Protein AF-A0A671EE82-F1 (afdb_monomer_lite)

pLDDT: mean 87.97, std 5.92, range [61.81, 94.5]

InterPro domains:
  IPR001377 Small ribosomal subunit protein eS6 [PF01092] (6-53)
  IPR001377 Small ribosomal subunit protein eS6 [PTHR11502] (7-71)
  IPR001377 Small ribosomal subunit protein eS6 [SM01405] (1-53)

Sequence (74 aa):
MWFESVGHSCYRPRRTGERKRKSVRGCIVDANLSVLNLVIVKQGEKDIPGLTDTTVPRRLGPKRASRIRTFQSL

Organism: Rhinolophus ferrumequinum (NCBI:txid59479)

Foldseek 3Di:
DDKDDPPDPVDDDPDPPDIDDDDDDDPDDDPPDPDDDDDDPDDDPDDDPPPRPDDDDDPDDDDDPVRVCVVVVD

Radius of gyration: 20.1 Å; chains: 1; bounding box: 51×19×51 Å

Structure (mmCIF, N/CA/C/O backbone):
data_AF-A0A671EE82-F1
#
_entry.id   AF-A0A671EE82-F1
#
loop_
_atom_site.group_PDB
_atom_site.id
_atom_site.type_symbol
_atom_site.label_atom_id
_atom_site.label_alt_id
_atom_site.label_comp_id
_atom_site.label_asym_id
_atom_site.label_entity_id
_atom_site.label_seq_id
_atom_site.pdbx_PDB_ins_code
_atom_site.Cartn_x
_atom_site.Cartn_y
_atom_site.Cartn_z
_atom_site.occupancy
_atom_site.B_iso_or_equiv
_atom_site.auth_seq_id
_atom_site.auth_comp_id
_atom_site.auth_asym_id
_atom_site.auth_atom_id
_atom_site.pdbx_PDB_model_num
ATOM 1 N N . MET A 1 1 ? 13.942 4.682 -17.342 1.00 61.81 1 MET A N 1
ATOM 2 C CA . MET A 1 1 ? 14.843 3.650 -16.775 1.00 61.81 1 MET A CA 1
ATOM 3 C C . MET A 1 1 ? 15.701 4.335 -15.725 1.00 61.81 1 MET A C 1
ATOM 5 O O . MET A 1 1 ? 16.417 5.256 -16.090 1.00 61.81 1 MET A O 1
ATOM 9 N N . TRP A 1 2 ? 15.580 3.952 -14.457 1.00 74.62 2 TRP A N 1
ATOM 10 C CA . TRP A 1 2 ? 16.143 4.669 -13.308 1.00 74.62 2 TRP A CA 1
ATOM 11 C C . TRP A 1 2 ? 17.195 3.828 -12.586 1.00 74.62 2 TRP A C 1
ATOM 13 O O . TRP A 1 2 ? 17.227 2.604 -12.723 1.00 74.62 2 TRP A O 1
ATOM 23 N N . PHE A 1 3 ? 18.081 4.493 -11.850 1.00 75.56 3 PHE A N 1
ATOM 24 C CA . PHE A 1 3 ? 19.104 3.846 -11.038 1.00 75.56 3 PHE A CA 1
ATOM 25 C C . PHE A 1 3 ? 18.641 3.844 -9.580 1.00 75.56 3 PHE A C 1
ATOM 27 O O . PHE A 1 3 ? 18.491 4.906 -8.981 1.00 75.56 3 PHE A O 1
ATOM 34 N N . GLU A 1 4 ? 18.366 2.666 -9.028 1.00 81.12 4 GLU A N 1
ATOM 35 C CA . GLU A 1 4 ? 17.785 2.509 -7.694 1.00 81.12 4 GLU A CA 1
ATOM 36 C C . GLU A 1 4 ? 18.867 2.224 -6.647 1.00 81.12 4 GLU A C 1
ATOM 38 O O . GLU A 1 4 ? 19.811 1.473 -6.908 1.00 81.12 4 GLU A O 1
ATOM 43 N N . SER A 1 5 ? 18.718 2.807 -5.456 1.00 84.38 5 SER A N 1
ATOM 44 C CA . SER A 1 5 ? 19.556 2.566 -4.273 1.00 84.38 5 SER A CA 1
ATOM 45 C C . SER A 1 5 ? 18.723 2.088 -3.078 1.00 84.38 5 SER A C 1
ATOM 47 O O . SER A 1 5 ? 17.497 1.985 -3.146 1.00 84.38 5 SER A O 1
ATOM 49 N N . VAL A 1 6 ? 19.389 1.757 -1.969 1.00 85.88 6 VAL A N 1
ATOM 50 C CA . VAL A 1 6 ? 18.733 1.356 -0.712 1.00 85.88 6 VAL A CA 1
ATOM 51 C C . VAL A 1 6 ? 17.666 2.393 -0.326 1.00 85.88 6 VAL A C 1
ATOM 53 O O . VAL A 1 6 ? 17.943 3.589 -0.338 1.00 85.88 6 VAL A O 1
ATOM 56 N N . GLY A 1 7 ? 16.454 1.930 -0.003 1.00 85.62 7 GLY A N 1
ATOM 57 C CA . GLY A 1 7 ? 15.320 2.785 0.378 1.00 85.62 7 GLY A CA 1
ATOM 58 C C . GLY A 1 7 ? 14.319 3.088 -0.744 1.00 85.62 7 GLY A C 1
ATOM 59 O O . GLY A 1 7 ? 13.247 3.614 -0.462 1.00 85.62 7 GLY A O 1
ATOM 60 N N . HIS A 1 8 ? 14.606 2.718 -1.997 1.00 88.81 8 HIS A N 1
ATOM 61 C CA . HIS A 1 8 ? 13.637 2.836 -3.092 1.00 88.81 8 HIS A CA 1
ATOM 62 C C . HIS A 1 8 ? 12.563 1.735 -3.027 1.00 88.81 8 HIS A C 1
ATOM 64 O O . HIS A 1 8 ? 12.882 0.559 -2.865 1.00 88.81 8 HIS A O 1
ATOM 70 N N . SER A 1 9 ? 11.288 2.099 -3.215 1.00 84.94 9 SER A N 1
ATOM 71 C CA . SER A 1 9 ? 10.128 1.197 -3.061 1.00 84.94 9 SER A CA 1
ATOM 72 C C . SER A 1 9 ? 10.147 -0.030 -3.983 1.00 84.94 9 SER A C 1
ATOM 74 O O . SER A 1 9 ? 9.710 -1.107 -3.586 1.00 84.94 9 SER A O 1
ATOM 76 N N . CYS A 1 10 ? 10.686 0.105 -5.197 1.00 87.75 10 CYS A N 1
ATOM 77 C CA . CYS A 1 10 ? 10.755 -0.969 -6.197 1.00 87.75 10 CYS A CA 1
ATOM 78 C C . CYS A 1 10 ? 12.086 -1.751 -6.162 1.00 87.75 10 CYS A C 1
ATOM 80 O O . CYS A 1 10 ? 12.344 -2.622 -7.009 1.00 87.75 10 CYS A O 1
ATOM 82 N N . TYR A 1 11 ? 12.935 -1.488 -5.161 1.00 90.94 11 TYR A N 1
ATOM 83 C CA . TYR A 1 11 ? 14.271 -2.057 -5.061 1.00 90.94 11 TY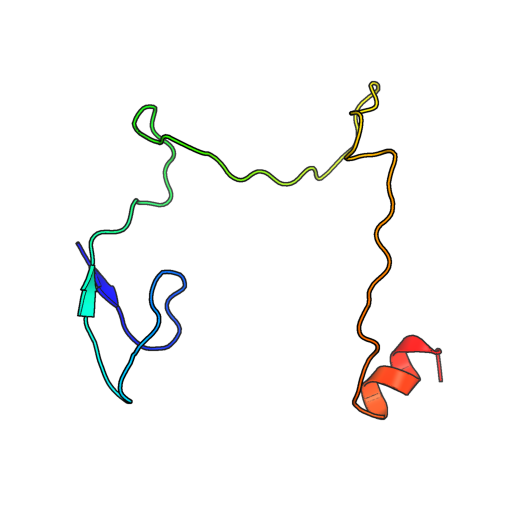R A CA 1
ATOM 84 C C . TYR A 1 11 ? 14.531 -2.751 -3.731 1.00 90.94 11 TYR A C 1
ATOM 86 O O . TYR A 1 11 ? 14.363 -2.186 -2.656 1.00 90.94 11 TYR A O 1
ATOM 94 N N . ARG A 1 12 ? 15.057 -3.976 -3.814 1.00 89.25 12 ARG A N 1
ATOM 95 C CA . ARG A 1 12 ? 15.619 -4.683 -2.667 1.00 89.25 12 ARG A CA 1
ATOM 96 C C . ARG A 1 12 ? 17.080 -5.032 -2.967 1.00 89.25 12 ARG A C 1
ATOM 98 O O . ARG A 1 12 ? 17.300 -5.938 -3.776 1.00 89.25 12 ARG A O 1
ATOM 105 N N . PRO A 1 13 ? 18.055 -4.327 -2.366 1.00 91.62 13 PRO A N 1
ATOM 106 C CA . PRO A 1 13 ? 19.475 -4.589 -2.586 1.00 91.62 13 PRO A CA 1
ATOM 107 C C . PRO A 1 13 ? 19.863 -5.973 -2.052 1.00 91.62 13 PRO A C 1
ATOM 109 O O . PRO A 1 13 ? 19.306 -6.438 -1.053 1.00 91.62 13 PRO A O 1
ATOM 112 N N . ARG A 1 14 ? 20.814 -6.641 -2.713 1.00 90.94 14 ARG A N 1
ATOM 113 C CA . ARG A 1 14 ? 21.398 -7.910 -2.244 1.00 90.94 14 ARG A CA 1
ATOM 114 C C . ARG A 1 14 ? 22.703 -7.684 -1.497 1.00 90.94 14 ARG A C 1
ATOM 116 O O . ARG A 1 14 ? 23.018 -8.460 -0.601 1.00 90.94 14 ARG A O 1
ATOM 123 N N . ARG A 1 15 ? 23.440 -6.632 -1.853 1.00 91.50 15 ARG A N 1
ATOM 124 C CA . ARG A 1 15 ? 24.666 -6.205 -1.173 1.00 91.50 15 ARG A CA 1
ATOM 125 C C . ARG A 1 15 ? 24.535 -4.775 -0.659 1.00 91.50 15 ARG A C 1
ATOM 127 O O . ARG A 1 15 ? 23.788 -3.962 -1.204 1.00 91.50 15 ARG A O 1
ATOM 134 N N . THR A 1 16 ? 25.271 -4.465 0.399 1.00 89.25 16 THR A N 1
ATOM 135 C CA . THR A 1 16 ? 25.381 -3.101 0.920 1.00 89.25 16 THR A CA 1
ATOM 136 C C . THR A 1 16 ? 26.015 -2.186 -0.129 1.00 89.25 16 THR A C 1
ATOM 138 O O . THR A 1 16 ? 26.974 -2.561 -0.797 1.00 89.25 16 THR A O 1
ATOM 141 N N . GLY A 1 17 ? 25.433 -0.999 -0.323 1.00 86.88 17 GLY A N 1
ATOM 142 C CA . GLY A 1 17 ? 25.899 -0.024 -1.319 1.00 86.88 17 GLY A CA 1
ATOM 143 C C . GLY A 1 17 ? 25.554 -0.352 -2.779 1.00 86.88 17 GLY A C 1
ATOM 144 O O . GLY A 1 17 ? 25.900 0.421 -3.669 1.00 86.88 17 GLY A O 1
ATOM 145 N N . GLU A 1 18 ? 24.854 -1.458 -3.050 1.00 91.06 18 GLU A N 1
ATOM 146 C CA . GLU A 1 18 ? 24.477 -1.839 -4.412 1.00 91.06 18 GLU A CA 1
ATOM 147 C C . GLU A 1 18 ? 23.487 -0.839 -5.017 1.00 91.06 18 GLU A C 1
ATOM 149 O O . GLU A 1 18 ? 22.441 -0.536 -4.430 1.00 91.06 18 GLU A O 1
ATOM 154 N N . ARG A 1 19 ? 23.780 -0.397 -6.241 1.00 89.25 19 ARG A N 1
ATOM 155 C CA . ARG A 1 19 ? 22.853 0.372 -7.064 1.00 89.25 19 ARG A CA 1
ATOM 156 C C . ARG A 1 19 ? 22.606 -0.363 -8.374 1.00 89.25 19 ARG A C 1
ATOM 158 O O . ARG A 1 19 ? 23.548 -0.842 -9.005 1.00 89.25 19 ARG A O 1
ATOM 165 N N . LYS A 1 20 ? 21.342 -0.460 -8.778 1.00 89.19 20 LYS A N 1
ATOM 166 C CA . LYS A 1 20 ? 20.941 -1.243 -9.951 1.00 89.19 20 LYS A CA 1
ATOM 167 C C . LYS A 1 20 ? 20.020 -0.443 -10.853 1.00 89.19 20 LYS A C 1
ATOM 169 O O . LYS A 1 20 ? 19.124 0.259 -10.391 1.00 89.19 20 LYS A O 1
ATOM 174 N N . ARG A 1 21 ? 20.219 -0.582 -12.163 1.00 91.38 21 ARG A N 1
ATOM 175 C CA . ARG A 1 21 ? 19.336 0.014 -13.163 1.00 91.38 21 ARG A CA 1
ATOM 176 C C . ARG A 1 21 ? 18.073 -0.838 -13.309 1.00 91.38 21 ARG A C 1
ATOM 178 O O . ARG A 1 21 ? 18.171 -2.028 -13.606 1.00 91.38 21 ARG A O 1
ATOM 185 N N . LYS A 1 22 ? 16.902 -0.228 -13.130 1.00 90.06 22 LYS A N 1
ATOM 186 C CA . LYS A 1 22 ? 15.595 -0.851 -13.373 1.00 90.06 22 LYS A CA 1
ATOM 187 C C . LYS A 1 22 ? 14.675 0.064 -14.172 1.00 90.06 22 LYS A C 1
ATOM 189 O O . LYS A 1 22 ? 14.740 1.292 -14.095 1.00 90.06 22 LYS A O 1
ATOM 194 N N . SER A 1 23 ? 13.809 -0.533 -14.979 1.00 90.44 23 SER A N 1
ATOM 195 C CA . SER A 1 23 ? 12.649 0.149 -15.544 1.00 90.44 23 SER A CA 1
ATOM 196 C C . SER A 1 23 ? 11.514 0.109 -14.523 1.00 90.44 23 SER A C 1
ATOM 198 O O . SER A 1 23 ? 11.154 -0.950 -14.022 1.00 90.44 23 SER A O 1
ATOM 200 N N . VAL A 1 24 ? 10.964 1.278 -14.212 1.00 89.56 24 VAL A N 1
ATOM 201 C CA . VAL A 1 24 ? 9.795 1.436 -13.344 1.00 89.56 24 VAL A CA 1
ATOM 202 C C . VAL A 1 24 ? 8.787 2.276 -14.112 1.00 89.56 24 VAL A C 1
ATOM 204 O O . VAL A 1 24 ? 9.179 3.140 -14.905 1.00 89.56 24 VAL A O 1
ATOM 207 N N . ARG A 1 25 ? 7.501 1.990 -13.920 1.00 89.00 25 ARG A N 1
ATOM 208 C CA . ARG A 1 25 ? 6.413 2.796 -14.479 1.00 89.00 25 ARG A CA 1
ATOM 209 C C . ARG A 1 25 ? 6.340 4.143 -13.750 1.00 89.00 25 ARG A C 1
ATOM 211 O O . ARG A 1 25 ? 6.707 4.239 -12.583 1.00 89.00 25 ARG A O 1
ATOM 218 N N . GLY A 1 26 ? 5.915 5.185 -14.462 1.00 88.69 26 GLY A N 1
ATOM 219 C CA . GLY A 1 26 ? 5.695 6.507 -13.871 1.00 88.69 26 GLY A CA 1
ATOM 220 C C . GLY A 1 26 ? 4.481 6.533 -12.936 1.00 88.69 26 GLY A C 1
ATOM 221 O O . GLY A 1 26 ? 3.747 5.556 -12.833 1.00 88.69 26 GLY A O 1
ATOM 222 N N . CYS A 1 27 ? 4.269 7.671 -12.272 1.00 91.50 27 CYS A N 1
ATOM 223 C CA . CYS A 1 27 ? 3.118 7.888 -11.386 1.00 91.50 27 CYS A CA 1
ATOM 224 C C . CYS A 1 27 ? 1.790 8.047 -12.157 1.00 91.50 27 CYS A C 1
ATOM 226 O O . CYS A 1 27 ? 0.724 7.738 -11.635 1.00 91.50 27 CYS A O 1
ATOM 228 N N . ILE A 1 28 ? 1.853 8.524 -13.404 1.00 93.56 28 ILE A N 1
ATOM 229 C CA . ILE A 1 28 ? 0.671 8.794 -14.229 1.00 93.56 28 ILE A CA 1
ATOM 230 C C . ILE A 1 28 ? 0.062 7.476 -14.718 1.00 93.56 28 ILE A C 1
ATOM 232 O O . ILE A 1 28 ? 0.772 6.586 -15.194 1.00 93.56 28 ILE A O 1
ATOM 236 N N . VAL A 1 29 ? -1.261 7.374 -14.600 1.00 93.62 29 VAL A N 1
ATOM 237 C CA . VAL A 1 29 ? -2.037 6.206 -15.020 1.00 93.62 29 VAL A CA 1
ATOM 238 C C . VAL A 1 29 ? -2.292 6.261 -16.528 1.00 93.62 29 VAL A C 1
ATOM 240 O O . VAL A 1 29 ? -2.606 7.311 -17.077 1.00 93.62 29 VAL A O 1
ATOM 243 N N . ASP A 1 30 ? -2.152 5.112 -17.182 1.00 92.38 30 ASP A N 1
ATOM 244 C CA . ASP A 1 30 ? -2.293 4.897 -18.622 1.00 92.38 30 ASP A CA 1
ATOM 245 C C . ASP A 1 30 ? -3.042 3.565 -18.845 1.00 92.38 30 ASP A C 1
ATOM 247 O O . ASP A 1 30 ? -2.959 2.660 -18.009 1.00 92.38 30 ASP A O 1
ATOM 251 N N . ALA A 1 31 ? -3.758 3.421 -19.963 1.00 92.88 31 ALA A N 1
ATOM 252 C CA . ALA A 1 31 ? -4.456 2.187 -20.343 1.00 92.88 31 ALA A CA 1
ATOM 253 C C . ALA A 1 31 ? -3.525 0.962 -20.479 1.00 92.88 31 ALA A C 1
ATOM 255 O O . ALA A 1 31 ? -3.962 -0.179 -20.377 1.00 92.88 31 ALA A O 1
ATOM 256 N N . ASN A 1 32 ? -2.224 1.186 -20.653 1.00 92.50 32 ASN A N 1
ATOM 257 C CA . ASN A 1 32 ? -1.183 0.167 -20.733 1.00 92.50 32 ASN A CA 1
ATOM 258 C C . ASN A 1 32 ? -0.781 -0.425 -19.362 1.00 92.50 32 ASN A C 1
ATOM 260 O O . ASN A 1 32 ? 0.247 -1.106 -19.282 1.00 92.50 32 ASN A O 1
ATOM 264 N N . LEU A 1 33 ? -1.466 -0.094 -18.259 1.00 89.75 33 LEU A N 1
ATOM 265 C CA . LEU A 1 33 ? -1.263 -0.743 -16.956 1.00 89.75 33 LEU A CA 1
ATOM 266 C C . LEU A 1 33 ? -2.185 -1.958 -16.809 1.00 89.75 33 LEU A C 1
ATOM 268 O O . LEU A 1 33 ? -3.386 -1.861 -17.018 1.00 89.75 33 LEU A O 1
ATOM 272 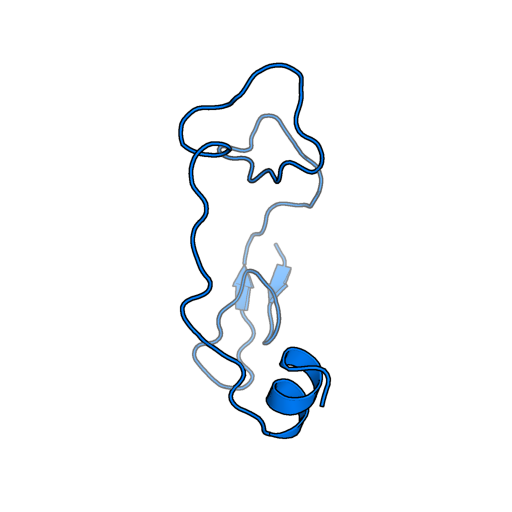N N . SER A 1 34 ? -1.634 -3.091 -16.370 1.00 91.06 34 SER A N 1
ATOM 273 C CA . SER A 1 34 ? -2.418 -4.320 -16.173 1.00 91.06 34 SER A CA 1
ATOM 274 C C . SER A 1 34 ? -3.231 -4.340 -14.874 1.00 91.06 34 SER A C 1
ATOM 276 O O . SER A 1 34 ? -4.253 -5.011 -14.813 1.00 91.06 34 SER A O 1
ATOM 278 N N . VAL A 1 35 ? -2.764 -3.666 -13.816 1.00 92.94 35 VAL A N 1
ATOM 279 C CA . VAL A 1 35 ? -3.366 -3.721 -12.471 1.00 92.94 35 VAL A CA 1
ATOM 280 C C . VAL A 1 35 ? -3.256 -2.357 -11.790 1.00 92.94 35 VAL A C 1
ATOM 282 O O . VAL A 1 35 ? -2.208 -1.711 -11.865 1.00 92.94 35 VAL A O 1
ATOM 285 N N . LEU A 1 36 ? -4.317 -1.951 -11.084 1.00 93.88 36 LEU A N 1
ATOM 286 C CA . LEU A 1 36 ? -4.349 -0.782 -10.203 1.00 93.88 36 LEU A CA 1
ATOM 287 C C . LEU A 1 36 ? -4.622 -1.222 -8.762 1.00 9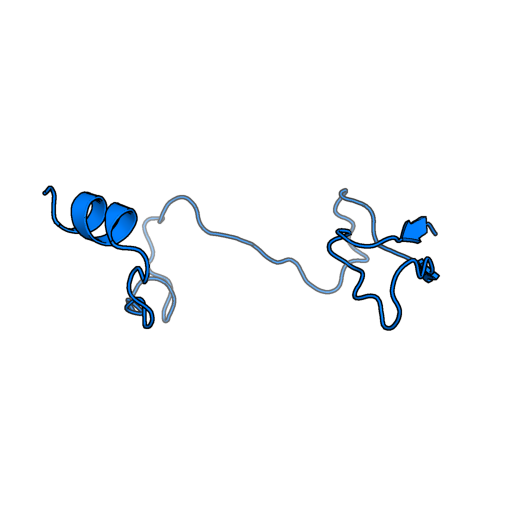3.88 36 LEU A C 1
ATOM 289 O O . LEU A 1 36 ? -5.553 -1.979 -8.506 1.00 93.88 36 LEU A O 1
ATOM 293 N N . ASN A 1 37 ? -3.828 -0.713 -7.820 1.00 92.31 37 ASN A N 1
ATOM 294 C CA . ASN A 1 37 ? -4.037 -0.934 -6.390 1.00 92.31 37 ASN A CA 1
ATOM 295 C C . ASN A 1 37 ? -4.759 0.284 -5.805 1.00 92.31 37 ASN A C 1
ATOM 297 O O . ASN A 1 37 ? -4.194 1.377 -5.788 1.00 92.31 37 ASN A O 1
ATOM 301 N N . LEU A 1 38 ? -5.995 0.098 -5.341 1.00 91.56 38 LEU A N 1
ATOM 302 C CA . LEU A 1 38 ? -6.848 1.164 -4.809 1.00 91.56 38 LEU A CA 1
ATOM 303 C C . LEU A 1 38 ? -7.129 0.944 -3.318 1.00 91.56 38 LEU A C 1
ATOM 305 O O . LEU A 1 38 ? -7.123 -0.186 -2.835 1.00 91.56 38 LEU A O 1
ATOM 309 N N . VAL A 1 39 ? -7.396 2.033 -2.595 1.00 91.06 39 VAL A N 1
ATOM 310 C CA . VAL A 1 39 ? -7.811 2.015 -1.185 1.00 91.06 39 VAL A CA 1
ATOM 311 C C . VAL A 1 39 ? -9.111 2.800 -1.054 1.00 91.06 39 VAL A C 1
ATOM 313 O O . VAL A 1 39 ? -9.202 3.931 -1.530 1.00 91.06 39 VAL A O 1
ATOM 316 N N . ILE A 1 40 ? -10.115 2.205 -0.408 1.00 89.25 40 ILE A N 1
ATOM 317 C CA . ILE A 1 40 ? -11.405 2.857 -0.157 1.00 89.25 40 ILE A CA 1
ATOM 318 C C . ILE A 1 40 ? -11.262 3.821 1.022 1.00 89.25 40 ILE A C 1
ATOM 320 O O . ILE A 1 40 ? -10.837 3.424 2.103 1.00 89.25 40 ILE A O 1
ATOM 324 N N . VAL A 1 41 ? -11.635 5.086 0.814 1.00 90.50 41 VAL A N 1
ATOM 325 C CA . VAL A 1 41 ? -11.587 6.133 1.854 1.00 90.50 41 VAL A CA 1
ATOM 326 C C . VAL A 1 41 ? -12.954 6.346 2.511 1.00 90.50 41 VAL A C 1
ATOM 328 O O . VAL A 1 41 ? -13.022 6.643 3.701 1.00 90.50 41 VAL A O 1
ATOM 331 N N . LYS A 1 42 ? -14.047 6.193 1.755 1.00 89.81 42 LYS A N 1
ATOM 332 C CA . LYS A 1 42 ? -15.429 6.335 2.236 1.00 89.81 42 LYS A CA 1
ATO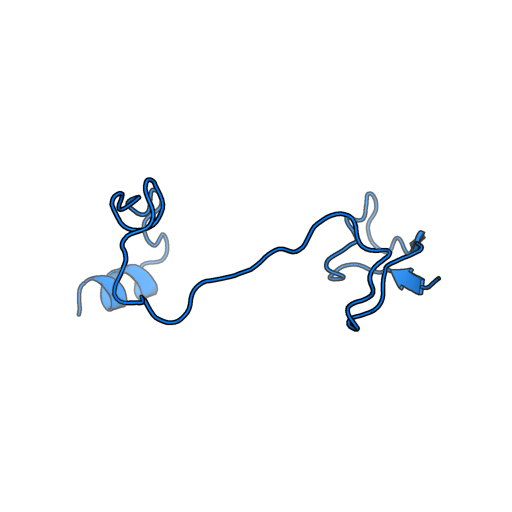M 333 C C . LYS A 1 42 ? -16.287 5.201 1.682 1.00 89.81 42 LYS A C 1
ATOM 335 O O . LYS A 1 42 ? -16.159 4.872 0.505 1.00 89.81 42 LYS A O 1
ATOM 340 N N . GLN A 1 43 ? -17.135 4.623 2.529 1.00 86.19 43 GLN A N 1
ATOM 341 C CA . GLN A 1 43 ? -18.120 3.622 2.118 1.00 86.19 43 GLN A CA 1
ATOM 342 C C . GLN A 1 43 ? -19.300 4.317 1.421 1.00 86.19 43 GLN A C 1
ATOM 344 O O . GLN A 1 43 ? -19.676 5.426 1.801 1.00 86.19 43 GLN A O 1
ATOM 349 N N . GLY A 1 44 ? -19.820 3.693 0.363 1.00 86.88 44 GLY A N 1
ATOM 350 C CA . GLY A 1 44 ? -21.042 4.128 -0.316 1.00 86.88 44 GLY A CA 1
ATOM 351 C C . GLY A 1 44 ? -22.279 3.439 0.262 1.00 86.88 44 GLY A C 1
ATOM 352 O O . GLY A 1 44 ? -22.195 2.768 1.281 1.00 86.88 44 GLY A O 1
ATOM 353 N N . GLU A 1 45 ? -23.420 3.568 -0.416 1.00 85.62 45 GLU A N 1
ATOM 354 C CA . GLU A 1 45 ? -24.689 2.956 0.023 1.00 85.62 45 GLU A CA 1
ATOM 355 C C . GLU A 1 45 ? -24.710 1.425 -0.074 1.00 85.62 45 GLU A C 1
ATOM 357 O O . GLU A 1 45 ? -25.525 0.775 0.571 1.00 85.62 45 GLU A O 1
ATOM 362 N N . LYS A 1 46 ? -23.848 0.848 -0.918 1.00 86.00 46 LYS A N 1
ATOM 363 C CA . LYS A 1 46 ?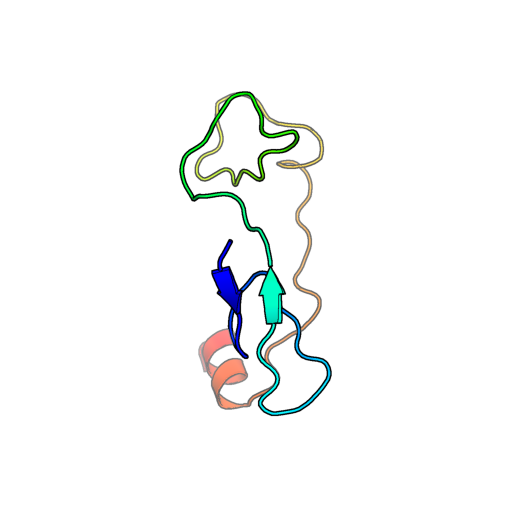 -23.782 -0.596 -1.144 1.00 86.00 46 LYS A CA 1
ATOM 364 C C . LYS A 1 46 ? -22.565 -1.180 -0.454 1.00 86.00 46 LYS A C 1
ATOM 366 O O . LYS A 1 46 ? -21.440 -0.745 -0.713 1.00 86.00 46 LYS A O 1
ATOM 371 N N . ASP A 1 47 ? -22.811 -2.216 0.333 1.00 82.19 47 ASP A N 1
ATOM 372 C CA . ASP A 1 47 ? -21.763 -3.038 0.915 1.00 82.19 47 ASP A CA 1
ATOM 373 C C . ASP A 1 47 ? -21.095 -3.906 -0.152 1.00 82.19 47 ASP A C 1
ATOM 375 O O . ASP A 1 47 ? -21.717 -4.337 -1.131 1.00 82.19 47 ASP A O 1
ATOM 379 N N . ILE A 1 48 ? -19.794 -4.134 0.027 1.00 85.19 48 ILE A N 1
ATOM 380 C CA . ILE A 1 48 ? -18.984 -4.932 -0.889 1.00 85.19 48 ILE A CA 1
ATOM 381 C C . ILE A 1 48 ? -18.577 -6.211 -0.159 1.00 85.19 48 ILE A C 1
ATOM 383 O O . ILE A 1 48 ? -17.804 -6.136 0.809 1.00 85.19 48 ILE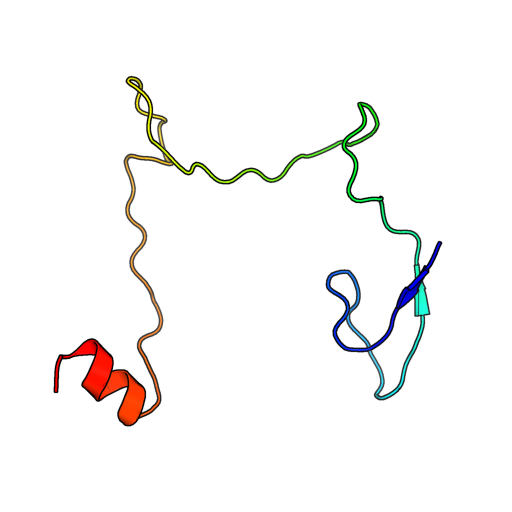 A O 1
ATOM 387 N N . PRO A 1 49 ? -19.026 -7.384 -0.644 1.00 85.06 49 PRO A N 1
ATOM 388 C CA . PRO A 1 49 ? -18.786 -8.636 0.044 1.00 85.06 49 PRO A CA 1
ATOM 389 C C . PRO A 1 49 ? -17.288 -8.903 0.206 1.00 85.06 49 PRO A C 1
ATOM 391 O O . PRO A 1 49 ? -16.515 -8.798 -0.749 1.00 85.06 49 PRO A O 1
ATOM 394 N N . GLY A 1 50 ? -16.874 -9.245 1.425 1.00 82.94 50 GLY A N 1
ATOM 395 C CA . GLY A 1 50 ? -15.484 -9.599 1.748 1.00 82.94 50 GLY A CA 1
ATOM 396 C C . GLY A 1 50 ? -14.519 -8.423 1.932 1.00 82.94 50 GLY A C 1
ATOM 397 O O . GLY A 1 50 ? -13.337 -8.652 2.190 1.00 82.94 50 GLY A O 1
ATOM 398 N N . LEU A 1 51 ? -14.997 -7.178 1.836 1.00 82.94 51 LEU A N 1
ATOM 399 C CA . LEU A 1 51 ? -14.210 -5.992 2.184 1.00 82.94 51 LEU A CA 1
ATOM 400 C C . LEU A 1 51 ? -14.817 -5.228 3.359 1.00 82.94 51 LEU A C 1
ATOM 402 O O . LEU A 1 51 ? -14.097 -4.881 4.294 1.00 82.94 51 LEU A O 1
ATOM 406 N N . THR A 1 52 ? -16.126 -4.979 3.322 1.00 82.31 52 THR A N 1
ATOM 407 C CA . THR A 1 52 ? -16.842 -4.253 4.384 1.00 82.31 52 THR A CA 1
ATOM 408 C C . THR A 1 52 ? -17.315 -5.163 5.514 1.00 82.31 52 THR A C 1
ATOM 410 O O . THR A 1 52 ? -17.419 -4.707 6.648 1.00 82.31 52 THR A O 1
ATOM 413 N N . ASP A 1 53 ? -17.521 -6.452 5.243 1.00 82.38 53 ASP A N 1
ATOM 414 C CA . ASP A 1 53 ? -18.142 -7.373 6.209 1.00 82.38 53 ASP A CA 1
ATOM 415 C C . ASP A 1 53 ? -17.154 -7.951 7.225 1.00 82.38 53 ASP A C 1
ATOM 417 O O . ASP A 1 53 ? -17.530 -8.392 8.311 1.00 82.38 53 ASP A O 1
ATOM 421 N N . THR A 1 54 ? -15.870 -7.993 6.871 1.00 84.12 54 THR A N 1
ATOM 422 C CA . THR A 1 54 ? -14.853 -8.679 7.666 1.00 84.12 54 THR A CA 1
ATOM 423 C C . THR A 1 54 ? -13.901 -7.686 8.302 1.00 84.12 54 THR A C 1
ATOM 425 O O . THR A 1 54 ? -13.225 -6.924 7.611 1.00 84.12 54 THR A O 1
ATOM 428 N N . THR A 1 55 ? -13.765 -7.752 9.624 1.00 83.38 55 THR A N 1
ATOM 429 C CA . THR A 1 55 ? -12.727 -7.016 10.347 1.00 83.38 55 THR A CA 1
ATOM 430 C C . THR A 1 55 ? -11.582 -7.960 10.699 1.00 83.38 55 THR A C 1
ATOM 432 O O . THR A 1 55 ? -11.746 -8.937 11.426 1.00 83.38 55 THR A O 1
ATOM 435 N N . VAL A 1 56 ? -10.394 -7.687 10.155 1.00 87.44 56 VAL A N 1
ATOM 436 C CA . VAL A 1 56 ? -9.190 -8.468 10.466 1.00 87.44 56 VAL A CA 1
ATOM 437 C C . VAL A 1 56 ? -8.471 -7.814 11.651 1.00 87.44 56 VAL A C 1
ATOM 439 O O . VAL A 1 56 ? -7.990 -6.683 11.517 1.00 87.44 56 VAL A O 1
ATOM 442 N N . PRO A 1 57 ? -8.364 -8.483 12.815 1.00 90.69 57 PRO A N 1
ATOM 443 C CA . PRO A 1 57 ? -7.688 -7.910 13.970 1.00 90.69 57 PRO A CA 1
ATOM 444 C C . PRO A 1 57 ? -6.175 -7.808 13.738 1.00 90.69 57 PRO A C 1
ATOM 446 O O . PRO A 1 57 ? -5.557 -8.603 13.024 1.00 90.69 57 PRO A O 1
ATOM 449 N N . ARG A 1 58 ? -5.535 -6.829 14.387 1.00 88.69 58 ARG A N 1
ATOM 450 C CA . ARG A 1 58 ? -4.075 -6.678 14.336 1.00 88.69 58 ARG A CA 1
ATOM 451 C C . ARG A 1 58 ? -3.404 -7.798 15.127 1.00 88.69 58 ARG A C 1
ATOM 453 O O . ARG A 1 58 ? -3.518 -7.854 16.345 1.00 88.69 58 ARG A O 1
ATOM 460 N N . ARG A 1 59 ? -2.639 -8.646 14.434 1.00 91.06 59 ARG A N 1
ATOM 461 C CA . ARG A 1 59 ? -1.941 -9.791 15.045 1.00 91.06 59 ARG A CA 1
ATOM 462 C C . ARG A 1 59 ? -0.824 -9.397 16.018 1.00 91.06 59 ARG A C 1
ATOM 464 O O . ARG A 1 59 ? -0.593 -10.102 16.992 1.00 91.06 59 ARG A O 1
ATOM 471 N N . LEU A 1 60 ? -0.084 -8.324 15.732 1.00 91.44 60 LEU A N 1
ATOM 472 C CA . LEU A 1 60 ? 1.088 -7.926 16.518 1.00 91.44 60 LEU A CA 1
ATOM 473 C C . LEU A 1 60 ? 0.796 -6.667 17.333 1.00 91.44 60 LEU A C 1
ATOM 475 O O . LEU A 1 60 ? 0.513 -5.606 16.773 1.00 91.44 60 LEU A O 1
ATOM 479 N N . GLY A 1 61 ? 0.913 -6.795 18.654 1.00 88.81 61 GLY A N 1
ATOM 480 C CA . GLY A 1 61 ? 0.834 -5.678 19.587 1.00 88.81 61 GLY A CA 1
ATOM 481 C C . GLY A 1 61 ? 2.121 -4.839 19.640 1.00 88.81 61 GLY A C 1
ATOM 482 O O . GLY A 1 61 ? 3.176 -5.247 19.137 1.00 88.81 61 GLY A O 1
ATOM 483 N N . PRO A 1 62 ? 2.065 -3.647 20.256 1.00 94.12 62 PRO A N 1
ATOM 484 C CA . PRO A 1 62 ? 3.240 -2.807 20.445 1.00 94.12 62 PRO A CA 1
ATOM 485 C C . PRO A 1 62 ? 4.280 -3.493 21.344 1.00 94.12 62 PRO A C 1
ATOM 487 O O . PRO A 1 62 ? 3.983 -3.905 22.456 1.00 94.12 62 PRO A O 1
ATOM 490 N N . LYS A 1 63 ? 5.533 -3.573 20.873 1.00 94.50 63 LYS A N 1
ATOM 491 C CA . LYS A 1 63 ? 6.638 -4.212 21.618 1.00 94.50 63 LYS A CA 1
ATOM 492 C C . LYS A 1 63 ? 7.304 -3.301 22.659 1.00 94.50 63 LYS A C 1
ATOM 494 O O . LYS A 1 63 ? 7.841 -3.781 23.649 1.00 94.50 63 LYS A O 1
ATOM 499 N N . ARG A 1 64 ? 7.367 -1.990 22.404 1.00 94.19 64 ARG A N 1
ATOM 500 C CA . ARG A 1 64 ? 8.116 -1.038 23.248 1.00 94.19 64 ARG A CA 1
ATOM 501 C C . ARG A 1 64 ? 7.233 -0.503 24.373 1.00 94.19 64 ARG A C 1
ATOM 503 O O . ARG A 1 64 ? 6.116 -0.086 24.086 1.00 94.19 64 ARG A O 1
ATOM 510 N N . ALA A 1 65 ? 7.771 -0.408 25.591 1.00 93.19 65 ALA A N 1
ATOM 511 C CA . ALA A 1 65 ? 7.044 0.061 26.778 1.00 93.19 65 ALA A CA 1
ATOM 512 C C . ALA A 1 65 ? 6.333 1.409 26.568 1.00 93.19 65 ALA A C 1
ATOM 514 O O . ALA A 1 65 ? 5.156 1.533 26.887 1.00 93.19 65 ALA A O 1
ATOM 515 N N . SER A 1 66 ? 7.001 2.388 25.948 1.00 93.69 66 SER A N 1
ATOM 516 C CA . SER A 1 66 ? 6.382 3.686 25.643 1.00 93.69 66 SER A CA 1
ATOM 517 C C . SER A 1 66 ? 5.151 3.567 24.740 1.00 93.69 66 SER A C 1
ATOM 519 O O . SER A 1 66 ? 4.150 4.222 24.992 1.00 93.69 66 SER A O 1
ATOM 521 N N . ARG A 1 67 ? 5.183 2.683 23.733 1.00 92.00 67 ARG A N 1
ATOM 522 C CA . ARG A 1 67 ? 4.040 2.450 22.832 1.00 92.00 67 ARG A CA 1
ATOM 523 C C . ARG A 1 67 ? 2.916 1.654 23.495 1.00 92.00 67 ARG A C 1
ATOM 525 O O . ARG A 1 67 ? 1.772 1.805 23.088 1.00 92.00 67 ARG A O 1
ATOM 532 N N . ILE A 1 68 ? 3.236 0.807 24.476 1.00 93.25 68 ILE A N 1
ATOM 533 C CA . ILE A 1 68 ? 2.232 0.073 25.261 1.00 93.25 68 ILE A CA 1
ATOM 534 C C . ILE A 1 68 ? 1.447 1.053 26.135 1.00 93.25 68 ILE A C 1
ATOM 536 O O . ILE A 1 68 ? 0.222 1.007 26.120 1.00 93.25 68 ILE A O 1
ATOM 540 N N . ARG A 1 69 ? 2.138 1.984 26.809 1.00 93.00 69 ARG A N 1
ATOM 541 C CA . ARG A 1 69 ? 1.500 3.026 27.630 1.00 93.00 69 ARG A CA 1
ATOM 542 C C . ARG A 1 69 ? 0.528 3.875 26.813 1.00 93.00 69 ARG A C 1
ATOM 544 O O . ARG A 1 69 ? -0.652 3.918 27.128 1.00 93.00 69 ARG A O 1
ATOM 551 N N . THR A 1 70 ? 0.978 4.385 25.662 1.00 91.62 70 THR A N 1
ATOM 552 C CA . THR A 1 70 ? 0.111 5.139 24.741 1.00 91.62 70 THR A CA 1
ATOM 553 C C . THR A 1 70 ? -1.094 4.330 24.258 1.00 91.62 70 THR A C 1
ATOM 555 O O . THR A 1 70 ? -2.185 4.873 24.147 1.00 91.62 70 THR A O 1
ATOM 558 N N . PHE A 1 71 ? -0.920 3.036 23.967 1.00 88.62 71 PHE A N 1
ATOM 559 C CA . PHE A 1 71 ? -2.023 2.182 23.517 1.00 88.62 71 PHE A CA 1
ATOM 560 C C . PHE A 1 71 ? -3.071 1.943 24.614 1.00 88.62 71 PHE A C 1
ATOM 562 O O . PHE A 1 71 ? -4.248 1.797 24.305 1.00 88.62 71 PHE A O 1
ATOM 569 N N . GLN A 1 72 ? -2.646 1.910 25.878 1.00 87.38 72 GLN A N 1
ATOM 570 C CA . GLN A 1 72 ? -3.496 1.647 27.043 1.00 87.38 72 GLN A CA 1
ATOM 571 C C . GLN A 1 72 ? -3.931 2.926 27.774 1.00 87.38 72 GLN A C 1
ATOM 573 O O . GLN A 1 72 ? -4.488 2.832 28.865 1.00 87.38 72 GLN A O 1
ATOM 578 N N . SER A 1 73 ? -3.696 4.111 27.192 1.00 77.69 73 SER A N 1
ATOM 579 C CA . SER A 1 73 ? -3.954 5.418 27.826 1.00 77.69 73 SER A CA 1
ATOM 580 C C . SER A 1 73 ? -3.324 5.581 29.224 1.00 77.69 73 SER A C 1
ATOM 582 O O . SER A 1 73 ? -3.887 6.253 30.084 1.00 77.69 73 SER A O 1
ATOM 584 N N . LEU A 1 74 ? -2.160 4.954 29.437 1.00 64.88 74 LEU A N 1
ATOM 585 C CA . LEU A 1 74 ? -1.296 5.094 30.618 1.00 64.88 74 LEU A CA 1
ATOM 586 C C . LEU A 1 74 ? -0.186 6.130 30.397 1.00 64.88 74 LEU A C 1
ATOM 588 O O . LEU A 1 74 ? 0.209 6.347 29.224 1.00 64.88 74 LEU A O 1
#

Secondary structure (DSSP, 8-state):
-EEE-TT-TT---SSTT--EEE----SS--TT-S------SS--SS--TTTTS-----SS---SHHHHHHHTT-